Protein AF-A0A2W4XAS3-F1 (afdb_monomer)

Mean predicted aligned error: 21.1 Å

Secondary structure (DSSP, 8-state):
--PPP----------------------------------PPP---------------------------------S-HHHHHHHHHHHHHS---HHHHHHHHHHHHHHHHHHHHHHHHHHHTT---HHHHHHHHHHHHT----S-HHHHHHHHHHHHHHHHHHHHHHHHHT-

Radius of gyration: 37.61 Å; Cα contacts (8 Å, |Δi|>4): 49; chains: 1; bounding box: 50×85×113 Å

Sequence (172 aa):
MQIPSDRHATSSVNDRFNFETLINRKRHQRSFAAMKIESGKSVGASSGVRKGGNGAAAPGFSPSVDAPHRTAAVSQTAPLTALDAIIALQSDEPPARRRARQAKRGGDALDALERLEQGLVSGRAPAALKAELERLSHGAERTGEDGLDDVLREIDTRLAVELAKLERVGRA

Solvent-accessible surface area (backbone atoms only — not comparable to full-atom values): 11819 Å² total; per-residue (Å²): 137,87,83,90,79,82,88,83,93,77,90,83,92,86,82,88,74,89,85,82,87,87,84,86,83,86,89,77,89,77,80,75,72,80,84,76,77,75,78,80,75,80,82,72,83,81,76,80,88,86,79,84,82,89,81,85,80,87,79,81,95,71,92,80,88,81,81,89,71,88,68,73,82,76,74,92,57,69,72,59,61,56,49,54,53,52,52,59,66,70,66,66,78,54,57,68,59,49,35,52,53,49,53,50,50,47,51,56,46,52,54,51,50,52,53,47,51,58,26,50,76,72,74,41,79,56,69,69,56,53,54,49,52,53,57,54,60,73,69,73,72,87,41,88,44,70,72,59,50,49,53,46,49,54,54,45,53,50,51,54,51,53,52,54,50,53,54,52,61,75,73,107

Foldseek 3Di:
DDDDDDDDDDDDDDDDDDDDDDDDDDDDDPDPDPPPPPDPDDPDDPDDDDDDDDDDDDDDDDDDDDDDDPDDPPPPPPVVVVVVVVVVVVVDDPLVVVLVVLVVLLVQLVVLVVVQVVCVVVVHRDPVSLVSLVVSLVPDDDSPDVVSNVSSVVSSVVSVVVNVVVVVVVVD

Structure (mmCIF, N/CA/C/O backbone):
data_AF-A0A2W4XAS3-F1
#
_entry.id   AF-A0A2W4XAS3-F1
#
loop_
_atom_site.group_PDB
_atom_site.id
_atom_site.type_symbol
_atom_site.label_atom_id
_atom_site.label_alt_id
_atom_site.label_comp_id
_atom_site.label_asym_id
_atom_site.label_entity_id
_atom_site.label_seq_id
_atom_site.pdbx_PDB_ins_code
_atom_site.Cartn_x
_atom_site.Cartn_y
_atom_site.Cartn_z
_atom_site.occupancy
_atom_site.B_iso_or_equiv
_atom_site.auth_seq_id
_atom_site.auth_comp_id
_atom_site.auth_asym_id
_atom_site.auth_atom_id
_atom_site.pdbx_PDB_model_num
ATOM 1 N N . MET A 1 1 ? 21.618 -76.969 -45.326 1.00 40.38 1 MET A N 1
ATOM 2 C CA . MET A 1 1 ? 22.685 -76.033 -45.728 1.00 40.38 1 MET A CA 1
ATOM 3 C C . MET A 1 1 ? 22.070 -74.642 -45.770 1.00 40.38 1 MET A C 1
ATOM 5 O O . MET A 1 1 ? 21.014 -74.492 -46.363 1.00 40.38 1 MET A O 1
ATOM 9 N N . GLN A 1 2 ? 22.723 -73.702 -45.090 1.00 49.19 2 GLN A N 1
ATOM 10 C CA . GLN A 1 2 ? 22.528 -72.249 -45.069 1.00 49.19 2 GLN A CA 1
ATOM 11 C C . GLN A 1 2 ? 21.337 -71.605 -44.321 1.00 49.19 2 GLN A C 1
ATOM 13 O O . GLN A 1 2 ? 20.162 -71.810 -44.592 1.00 49.19 2 GLN A O 1
ATOM 18 N N . ILE A 1 3 ? 21.773 -70.780 -43.370 1.00 49.09 3 ILE A N 1
ATOM 19 C CA . ILE A 1 3 ? 21.132 -69.855 -42.435 1.00 49.09 3 ILE A CA 1
ATOM 20 C C . ILE A 1 3 ? 20.642 -68.599 -43.186 1.00 49.09 3 ILE A C 1
ATOM 22 O O . ILE A 1 3 ? 21.376 -68.131 -44.057 1.00 49.09 3 ILE A O 1
ATOM 26 N N . PRO A 1 4 ? 19.505 -67.977 -42.825 1.00 58.62 4 PRO A N 1
ATOM 27 C CA . PRO A 1 4 ? 19.269 -66.569 -43.125 1.00 58.62 4 PRO A CA 1
ATOM 28 C C . PRO A 1 4 ? 19.780 -65.680 -41.979 1.00 58.62 4 PRO A C 1
ATOM 30 O O . PRO A 1 4 ? 19.365 -65.812 -40.827 1.00 58.62 4 PRO A O 1
ATOM 33 N N . SER A 1 5 ? 20.722 -64.802 -42.317 1.00 53.59 5 SER A N 1
ATOM 34 C CA . SER A 1 5 ? 21.384 -63.856 -41.419 1.00 53.59 5 SER A CA 1
ATOM 35 C C . SER A 1 5 ? 20.538 -62.611 -41.133 1.00 53.59 5 SER A C 1
ATOM 37 O O . SER A 1 5 ? 19.964 -62.027 -42.046 1.00 53.59 5 SER A O 1
ATOM 39 N N . ASP A 1 6 ? 20.563 -62.221 -39.855 1.00 42.91 6 ASP A N 1
ATOM 40 C CA . ASP A 1 6 ? 20.717 -60.866 -39.301 1.00 42.91 6 ASP A CA 1
ATOM 41 C C . ASP A 1 6 ? 19.793 -59.736 -39.798 1.00 42.91 6 ASP A C 1
ATOM 43 O O . ASP A 1 6 ? 19.855 -59.273 -40.928 1.00 42.91 6 ASP A O 1
ATOM 47 N N . ARG A 1 7 ? 18.841 -59.325 -38.946 1.00 52.97 7 ARG A N 1
ATOM 48 C CA . ARG A 1 7 ? 18.930 -58.218 -37.957 1.00 52.97 7 ARG A CA 1
ATOM 49 C C . ARG A 1 7 ? 18.675 -56.844 -38.591 1.00 52.97 7 ARG A C 1
ATOM 51 O O . ARG A 1 7 ? 19.470 -56.354 -39.373 1.00 52.97 7 ARG A O 1
ATOM 58 N N . HIS A 1 8 ? 17.601 -56.181 -38.165 1.00 46.62 8 HIS A N 1
ATOM 59 C CA . HIS A 1 8 ? 17.651 -55.092 -37.179 1.00 46.62 8 HIS A CA 1
ATOM 60 C C . HIS A 1 8 ? 16.252 -54.483 -37.016 1.00 46.62 8 HIS A C 1
ATOM 62 O O . HIS A 1 8 ? 15.645 -53.996 -37.963 1.00 46.62 8 HIS A O 1
ATOM 68 N N . ALA A 1 9 ? 15.745 -54.540 -35.785 1.00 51.09 9 ALA A N 1
ATOM 69 C CA . ALA A 1 9 ? 14.544 -53.852 -35.347 1.00 51.09 9 ALA A CA 1
ATOM 70 C C . ALA A 1 9 ? 14.884 -52.402 -34.972 1.00 51.09 9 ALA A C 1
ATOM 72 O O . ALA A 1 9 ? 15.736 -52.175 -34.114 1.00 51.09 9 ALA A O 1
ATOM 73 N N . THR A 1 10 ? 14.177 -51.446 -35.569 1.00 52.56 10 THR A N 1
ATOM 74 C CA . THR A 1 10 ? 14.017 -50.059 -35.106 1.00 52.56 10 THR A CA 1
ATOM 75 C C . THR A 1 10 ? 12.575 -49.656 -35.450 1.00 52.56 10 THR A C 1
ATOM 77 O O . THR A 1 10 ? 12.133 -49.795 -36.581 1.00 52.56 10 THR A O 1
ATOM 80 N N . SER A 1 11 ? 11.718 -49.503 -34.439 1.00 44.16 11 SER A N 1
ATOM 81 C CA . SER A 1 11 ? 11.406 -48.240 -33.752 1.00 44.16 11 SER A CA 1
ATOM 82 C C . SER A 1 11 ? 10.574 -47.279 -34.604 1.00 44.16 11 SER A C 1
ATOM 84 O O . SER A 1 11 ? 11.068 -46.770 -35.603 1.00 44.16 11 SER A O 1
ATOM 86 N N . SER A 1 12 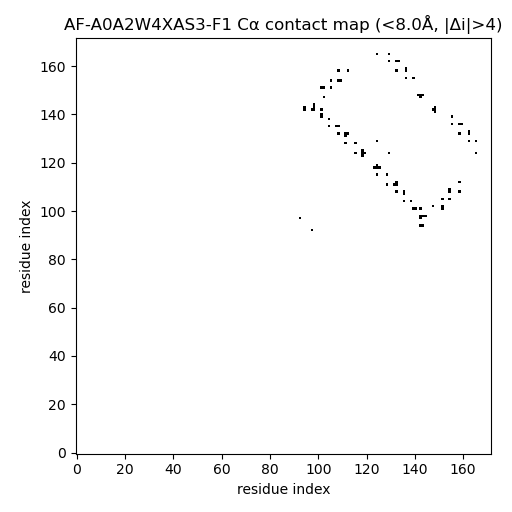? 9.347 -47.008 -34.145 1.00 44.03 12 SER A N 1
ATOM 87 C CA . SER A 1 12 ? 8.678 -45.691 -34.108 1.00 44.03 12 SER A CA 1
ATOM 88 C C . SER A 1 12 ? 7.162 -45.882 -34.271 1.00 44.03 12 SER A C 1
ATOM 90 O O . SER A 1 12 ? 6.666 -46.070 -35.372 1.00 44.03 12 SER A O 1
ATOM 92 N N . VAL A 1 13 ? 6.432 -46.081 -33.168 1.00 56.94 13 VAL A N 1
ATOM 93 C CA . VAL A 1 13 ? 5.640 -45.028 -32.491 1.00 56.94 13 VAL A CA 1
ATOM 94 C C . VAL A 1 13 ? 4.407 -44.635 -33.311 1.00 56.94 13 VAL A C 1
ATOM 96 O O . VAL A 1 13 ? 4.452 -43.666 -34.058 1.00 56.94 13 VAL A O 1
ATOM 99 N N . ASN A 1 14 ? 3.296 -45.356 -33.120 1.00 49.22 14 ASN A N 1
ATOM 100 C CA . ASN A 1 14 ? 1.957 -44.763 -33.088 1.00 49.22 14 ASN A CA 1
ATOM 101 C C . ASN A 1 14 ? 0.940 -45.759 -32.503 1.00 49.22 14 ASN A C 1
ATOM 103 O O . ASN A 1 14 ? 0.853 -46.872 -33.002 1.00 49.22 14 ASN A O 1
ATOM 107 N N . ASP A 1 15 ? 0.258 -45.351 -31.428 1.00 43.72 15 ASP A N 1
ATOM 108 C CA . ASP A 1 15 ? -1.063 -45.805 -30.937 1.00 43.72 15 ASP A CA 1
ATOM 109 C C . ASP A 1 15 ? -1.115 -45.722 -29.408 1.00 43.72 15 ASP A C 1
ATOM 111 O O . ASP A 1 15 ? -0.940 -46.693 -28.669 1.00 43.72 15 ASP A O 1
ATOM 115 N N . ARG A 1 16 ? -1.355 -44.505 -28.905 1.00 46.03 16 ARG A N 1
ATOM 116 C CA . ARG A 1 16 ? -1.809 -44.312 -27.526 1.00 46.03 16 ARG A CA 1
ATOM 117 C C . ARG A 1 16 ? -3.318 -44.509 -27.484 1.00 46.03 16 ARG A C 1
ATOM 119 O O . ARG A 1 16 ? -4.093 -43.623 -27.826 1.00 46.03 16 ARG A O 1
ATOM 126 N N . PHE A 1 17 ? -3.663 -45.718 -27.068 1.00 51.78 17 PHE A N 1
ATOM 127 C CA . PHE A 1 17 ? -4.984 -46.221 -26.743 1.00 51.78 17 PHE A CA 1
ATOM 128 C C . PHE A 1 17 ? -5.727 -45.375 -25.699 1.00 51.78 17 PHE A C 1
ATOM 130 O O . PHE A 1 17 ? -5.170 -44.976 -24.675 1.00 51.78 17 PHE A O 1
ATOM 137 N N . ASN A 1 18 ? -7.023 -45.206 -25.965 1.00 47.09 18 ASN A N 1
ATOM 138 C CA . ASN A 1 18 ? -8.075 -44.799 -25.039 1.00 47.09 18 ASN A CA 1
ATOM 139 C C . ASN A 1 18 ? -8.055 -45.626 -23.741 1.00 47.09 18 ASN A C 1
ATOM 141 O O . ASN A 1 18 ? -8.069 -46.854 -23.798 1.00 47.09 18 ASN A O 1
ATOM 145 N N . PHE A 1 19 ? -8.123 -44.960 -22.585 1.00 43.66 19 PHE A N 1
ATOM 146 C CA . PHE A 1 19 ? -8.398 -45.591 -21.290 1.00 43.66 19 PHE A CA 1
ATOM 147 C C . PHE A 1 19 ? -9.397 -44.747 -20.496 1.00 43.66 19 PHE A C 1
ATOM 149 O O . PHE A 1 19 ? -9.043 -43.997 -19.590 1.00 43.66 19 PHE A O 1
ATOM 156 N N . GLU A 1 20 ? -10.672 -44.903 -20.838 1.00 40.19 20 GLU A N 1
ATOM 157 C CA . GLU A 1 20 ? -11.765 -44.690 -19.900 1.00 40.19 20 GLU A CA 1
ATOM 158 C C . GLU A 1 20 ? -12.320 -46.074 -19.531 1.00 40.19 20 GLU A C 1
ATOM 160 O O . GLU A 1 20 ? -12.426 -46.955 -20.385 1.00 40.19 20 GLU A O 1
ATOM 165 N N . THR A 1 21 ? -12.697 -46.245 -18.264 1.00 47.44 21 THR A N 1
ATOM 166 C CA . THR A 1 21 ? -13.314 -47.432 -17.633 1.00 47.44 21 THR A CA 1
ATOM 167 C C . THR A 1 21 ? -12.373 -48.400 -16.901 1.00 47.44 21 THR A C 1
ATOM 169 O O . THR A 1 21 ? -12.060 -49.492 -17.369 1.00 47.44 21 THR A O 1
ATOM 172 N N . LEU A 1 22 ? -12.065 -48.078 -15.637 1.00 39.66 22 LEU A N 1
ATOM 173 C CA . LEU A 1 22 ? -12.031 -49.109 -14.594 1.00 39.66 22 LEU A CA 1
ATOM 174 C C . LEU A 1 22 ? -12.663 -48.593 -13.294 1.00 39.66 22 LEU A C 1
ATOM 176 O O . LEU A 1 22 ? -12.062 -47.866 -12.508 1.00 39.66 22 LEU A O 1
ATOM 180 N N . ILE A 1 23 ? -13.913 -49.000 -13.095 1.00 49.81 23 ILE A N 1
ATOM 181 C CA . ILE A 1 23 ? -14.711 -48.817 -11.884 1.00 49.81 23 ILE A CA 1
ATOM 182 C C . ILE A 1 23 ? -14.402 -49.961 -10.891 1.00 49.81 23 ILE A C 1
ATOM 184 O O . ILE A 1 23 ? -14.443 -51.132 -11.251 1.00 49.81 23 ILE A O 1
ATOM 188 N N . ASN A 1 24 ? -14.201 -49.593 -9.618 1.00 43.19 24 ASN A N 1
ATOM 189 C CA . ASN A 1 24 ? -14.322 -50.381 -8.373 1.00 43.19 24 ASN A CA 1
ATOM 190 C C . ASN A 1 24 ? -13.309 -51.492 -8.001 1.00 43.19 24 ASN A C 1
ATOM 192 O O . ASN A 1 24 ? -13.447 -52.647 -8.399 1.00 43.19 24 ASN A O 1
ATOM 196 N N . ARG A 1 25 ? -12.510 -51.216 -6.949 1.00 51.09 25 ARG A N 1
ATOM 197 C CA . ARG A 1 25 ? -12.361 -52.132 -5.791 1.00 51.09 25 ARG A CA 1
ATOM 198 C C . ARG A 1 25 ? -11.947 -51.411 -4.489 1.00 51.09 25 ARG A C 1
ATOM 200 O O . ARG A 1 25 ? -10.779 -51.232 -4.193 1.00 51.09 25 ARG A O 1
ATOM 207 N N . LYS A 1 26 ? -12.964 -51.028 -3.713 1.00 47.56 26 LYS A N 1
ATOM 208 C CA . LYS A 1 26 ? -13.161 -51.228 -2.257 1.00 47.56 26 LYS A CA 1
ATOM 209 C C . LYS A 1 26 ? -11.936 -51.340 -1.307 1.00 47.56 26 LYS A C 1
ATOM 211 O O . LYS A 1 26 ? -11.170 -52.292 -1.377 1.00 47.56 26 LYS A O 1
ATOM 216 N N . ARG A 1 27 ? -12.029 -50.524 -0.240 1.00 47.75 27 ARG A N 1
ATOM 217 C CA . ARG A 1 27 ? -11.428 -50.599 1.119 1.00 47.75 27 ARG A CA 1
ATOM 218 C C . ARG A 1 27 ? -9.989 -50.099 1.281 1.00 47.75 27 ARG A C 1
ATOM 220 O O . ARG A 1 27 ? -9.051 -50.790 0.915 1.00 47.75 27 ARG A O 1
ATOM 227 N N . HIS A 1 28 ? -9.856 -48.947 1.943 1.00 45.88 28 HIS A N 1
ATOM 228 C CA . HIS A 1 28 ? -9.344 -48.754 3.319 1.00 45.88 28 HIS A CA 1
ATOM 229 C C . HIS A 1 28 ? -9.435 -47.235 3.596 1.00 45.88 28 HIS A C 1
ATOM 231 O O . HIS A 1 28 ? -8.541 -46.474 3.256 1.00 45.88 28 HIS A O 1
ATOM 237 N N . GLN A 1 29 ? -10.596 -46.695 3.981 1.00 57.03 29 GLN A N 1
ATOM 238 C CA . GLN A 1 29 ? -10.904 -46.366 5.385 1.00 57.03 29 GLN A CA 1
ATOM 239 C C . GLN A 1 29 ? -9.649 -46.203 6.265 1.00 57.03 29 GLN A C 1
ATOM 241 O O . GLN A 1 29 ? -9.369 -47.036 7.121 1.00 57.03 29 GLN A O 1
ATOM 246 N N . ARG A 1 30 ? -8.887 -45.122 6.057 1.00 47.62 30 ARG A N 1
ATOM 247 C CA . ARG A 1 30 ? -8.051 -44.546 7.117 1.00 47.62 30 ARG A CA 1
ATOM 248 C C . ARG A 1 30 ? -8.890 -43.494 7.825 1.00 47.62 30 ARG A C 1
ATOM 250 O O . ARG A 1 30 ? -8.923 -42.331 7.443 1.00 47.62 30 ARG A O 1
ATOM 257 N N . SER A 1 31 ? -9.603 -43.965 8.838 1.00 52.72 31 SER A N 1
ATOM 258 C CA . SER A 1 31 ? -10.169 -43.154 9.902 1.00 52.72 31 SER A CA 1
ATOM 259 C C . SER A 1 31 ? -9.041 -42.385 10.593 1.00 52.72 31 SER A C 1
ATOM 261 O O . SER A 1 31 ? -8.375 -42.920 11.479 1.00 52.72 31 SER A O 1
ATOM 263 N N . PHE A 1 32 ? -8.813 -41.135 10.203 1.00 53.56 32 PHE A N 1
ATOM 264 C CA . PHE A 1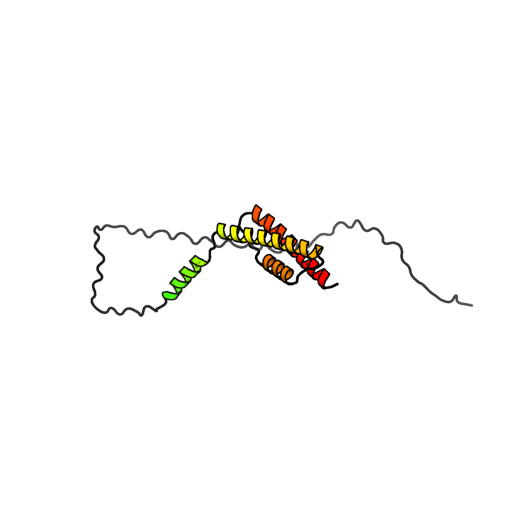 32 ? -8.251 -40.179 11.145 1.00 53.56 32 PHE A CA 1
ATOM 265 C C . PHE A 1 32 ? -9.407 -39.746 12.031 1.00 53.56 32 PHE A C 1
ATOM 267 O O . PHE A 1 32 ? -10.340 -39.076 11.592 1.00 53.56 32 PHE A O 1
ATOM 274 N N . ALA A 1 33 ? -9.391 -40.285 13.247 1.00 52.66 33 ALA A N 1
ATOM 275 C CA . ALA A 1 33 ? -10.329 -39.962 14.296 1.00 52.66 33 ALA A CA 1
ATOM 276 C C . ALA A 1 33 ? -10.496 -38.443 14.395 1.00 52.66 33 ALA A C 1
ATOM 278 O O . ALA A 1 33 ? -9.518 -37.695 14.377 1.00 52.66 33 ALA A O 1
ATOM 279 N N . ALA A 1 34 ? -11.755 -38.022 14.494 1.00 55.81 34 ALA A N 1
ATOM 280 C CA . ALA A 1 34 ? -12.145 -36.674 14.846 1.00 55.81 34 ALA A CA 1
ATOM 281 C C . ALA A 1 34 ? -11.277 -36.172 16.008 1.00 55.81 34 ALA A C 1
ATOM 283 O O . ALA A 1 34 ? -11.317 -36.726 17.109 1.00 55.81 34 ALA A O 1
ATOM 284 N N . MET A 1 35 ? -10.493 -35.124 15.762 1.00 62.47 35 MET A N 1
ATOM 285 C CA . MET A 1 35 ? -9.871 -34.354 16.829 1.00 62.47 35 MET A CA 1
ATOM 286 C C . MET A 1 35 ? -11.008 -33.633 17.561 1.00 62.47 35 MET A C 1
ATOM 288 O O . MET A 1 35 ? -11.435 -32.548 17.176 1.00 62.47 35 MET A O 1
ATOM 292 N N . LYS A 1 36 ? -11.575 -34.303 18.568 1.00 66.81 36 LYS A N 1
ATOM 293 C CA . LYS A 1 36 ? -12.610 -33.746 19.435 1.00 66.81 36 LYS A CA 1
ATOM 294 C C . LYS A 1 36 ? -11.922 -32.770 20.384 1.00 66.81 36 LYS A C 1
ATOM 296 O O . LYS A 1 36 ? -11.370 -33.177 21.402 1.00 66.81 36 LYS A O 1
ATOM 301 N N . ILE A 1 37 ? -11.892 -31.496 20.007 1.00 65.00 37 ILE A N 1
ATOM 302 C CA . ILE A 1 37 ? -11.462 -30.426 20.904 1.00 65.00 37 ILE A CA 1
ATOM 303 C C . ILE A 1 37 ? -12.603 -30.242 21.901 1.00 65.00 37 ILE A C 1
ATOM 305 O O . ILE A 1 37 ? -13.659 -29.709 21.570 1.00 65.00 37 ILE A O 1
ATOM 309 N N . GLU A 1 38 ? -12.413 -30.781 23.101 1.00 65.94 38 GLU A N 1
ATOM 310 C CA . GLU A 1 38 ? -13.294 -30.534 24.232 1.00 65.94 38 GLU A CA 1
ATOM 311 C C . GLU A 1 38 ? -13.276 -29.028 24.514 1.00 65.94 38 GLU A C 1
ATOM 313 O O . GLU A 1 38 ? -12.236 -28.455 24.846 1.00 65.94 38 GLU A O 1
ATOM 318 N N . SER A 1 39 ? -14.423 -28.375 24.345 1.00 64.12 39 SER A N 1
ATOM 319 C CA . SER A 1 39 ? -14.620 -26.997 24.775 1.00 64.12 39 SER A CA 1
ATOM 320 C C . SER A 1 39 ? -14.377 -26.927 26.281 1.00 64.12 39 SER A C 1
ATOM 322 O O . SER A 1 39 ? -15.121 -27.517 27.067 1.00 64.12 39 SER A O 1
ATOM 324 N N . GLY A 1 40 ? -13.308 -26.230 26.669 1.00 64.19 40 GLY A N 1
ATOM 325 C CA . GLY A 1 40 ? -12.972 -25.957 28.058 1.00 64.19 40 GLY A CA 1
ATOM 326 C C . GLY A 1 40 ? -14.182 -25.399 28.799 1.00 64.19 40 GLY A C 1
ATOM 327 O O . GLY A 1 40 ? -14.785 -24.406 28.400 1.00 64.19 40 GLY A O 1
ATOM 328 N N . LYS A 1 41 ? -14.546 -26.110 29.861 1.00 61.59 41 LYS A N 1
ATOM 329 C CA . LYS A 1 41 ? -15.678 -25.870 30.749 1.00 61.59 41 LYS A CA 1
ATOM 330 C C . LYS A 1 41 ? -15.645 -24.433 31.271 1.00 61.59 41 LYS A C 1
ATOM 332 O O . LYS A 1 41 ? -14.612 -23.972 31.751 1.00 61.59 41 LYS A O 1
ATOM 337 N N . SER A 1 42 ? -16.791 -23.758 31.212 1.00 61.88 42 SER A N 1
ATOM 338 C CA . SER A 1 42 ? -17.029 -22.472 31.865 1.00 61.88 42 SER A CA 1
ATOM 339 C C . SER A 1 42 ? -16.617 -22.556 33.334 1.00 61.88 42 SER A C 1
ATOM 341 O O . SER A 1 42 ? -17.145 -23.393 34.075 1.00 61.88 42 SER A O 1
ATOM 343 N N . VAL A 1 43 ? -15.692 -21.702 33.767 1.00 52.44 43 VAL A N 1
ATOM 344 C CA . VAL A 1 43 ? -15.395 -21.552 35.192 1.00 52.44 43 VAL A CA 1
ATOM 345 C C . VAL A 1 43 ? -16.654 -20.988 35.842 1.00 52.44 43 VAL A C 1
ATOM 347 O O . VAL A 1 43 ? -17.140 -19.921 35.471 1.00 52.44 43 VAL A O 1
ATOM 350 N N . GLY A 1 44 ? -17.240 -21.792 36.726 1.00 48.78 44 GLY A N 1
ATOM 351 C CA . GLY A 1 44 ? -18.519 -21.521 37.356 1.00 48.78 44 GLY A CA 1
ATOM 352 C C . GLY A 1 44 ? -18.509 -20.221 38.151 1.00 48.78 44 GLY A C 1
ATOM 353 O O . GLY A 1 44 ? -17.526 -19.872 38.805 1.00 48.78 44 GLY A O 1
ATOM 354 N N . ALA A 1 45 ? -19.650 -19.539 38.114 1.00 56.69 45 ALA A N 1
ATOM 355 C CA . ALA A 1 45 ? -19.980 -18.466 39.030 1.00 56.69 45 ALA A CA 1
ATOM 356 C C . ALA A 1 45 ? -19.773 -18.943 40.475 1.00 56.69 45 ALA A C 1
ATOM 358 O O . ALA A 1 45 ? -20.395 -19.914 40.918 1.00 56.69 45 ALA A O 1
ATOM 359 N N . SER A 1 46 ? -18.911 -18.260 41.226 1.00 50.47 46 SER A N 1
ATOM 360 C CA . SER A 1 46 ? -18.817 -18.467 42.665 1.00 50.47 46 SER A CA 1
ATOM 361 C C . SER A 1 46 ? -20.104 -17.962 43.315 1.00 50.47 46 SER A C 1
ATOM 363 O O . SER A 1 46 ? -20.323 -16.759 43.466 1.00 50.47 46 SER A O 1
ATOM 365 N N . SER A 1 47 ? -20.957 -18.924 43.665 1.00 49.97 47 SER A N 1
ATOM 366 C CA . SER A 1 47 ? -22.094 -18.795 44.571 1.00 49.97 47 SER A CA 1
ATOM 367 C C . SER A 1 47 ? -21.724 -17.979 45.812 1.00 49.97 47 SER A C 1
ATOM 369 O O . SER A 1 47 ? -20.676 -18.183 46.422 1.00 49.97 47 SER A O 1
ATOM 371 N N . GLY A 1 48 ? -22.629 -17.078 46.186 1.00 46.03 48 GLY A N 1
ATOM 372 C CA . GLY A 1 48 ? -22.435 -16.078 47.222 1.00 46.03 48 GLY A CA 1
ATOM 373 C C . GLY A 1 48 ? -22.104 -16.603 48.618 1.00 46.03 48 GLY A C 1
ATOM 374 O O . GLY A 1 48 ? -22.606 -17.630 49.078 1.00 46.03 48 GLY A O 1
ATOM 375 N N . VAL A 1 49 ? -21.338 -15.780 49.334 1.00 45.66 49 VAL A N 1
ATOM 376 C CA . VAL A 1 49 ? -21.341 -15.731 50.795 1.00 45.66 49 VAL A CA 1
ATOM 377 C C . VAL A 1 49 ? -22.423 -14.744 51.212 1.00 45.66 49 VAL A C 1
ATOM 379 O O . VAL A 1 49 ? -22.311 -13.533 51.055 1.00 45.66 49 VAL A O 1
ATOM 382 N N . ARG A 1 50 ? -23.503 -15.304 51.744 1.00 52.94 50 ARG A N 1
ATOM 383 C CA . ARG A 1 50 ? -24.543 -14.599 52.490 1.00 52.94 50 ARG A CA 1
ATOM 384 C C . ARG A 1 50 ? -24.157 -14.685 53.962 1.00 52.94 50 ARG A C 1
ATOM 386 O O . ARG A 1 50 ? -24.235 -15.757 54.554 1.00 52.94 50 ARG A O 1
ATOM 393 N N . LYS A 1 51 ? -23.742 -13.561 54.544 1.00 46.81 51 LYS A N 1
ATOM 394 C CA . LYS A 1 51 ? -23.668 -13.365 55.996 1.00 46.81 51 LYS A CA 1
ATOM 395 C C . LYS A 1 51 ? -24.538 -12.156 56.316 1.00 46.81 51 LYS A C 1
ATOM 397 O O . LYS A 1 51 ? -24.199 -11.032 55.964 1.00 46.81 51 LYS A O 1
ATOM 402 N N . GLY A 1 52 ? -25.698 -12.428 56.901 1.00 38.06 52 GLY A N 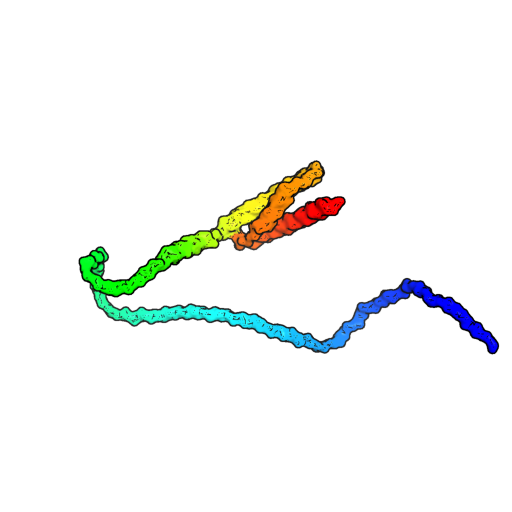1
ATOM 403 C C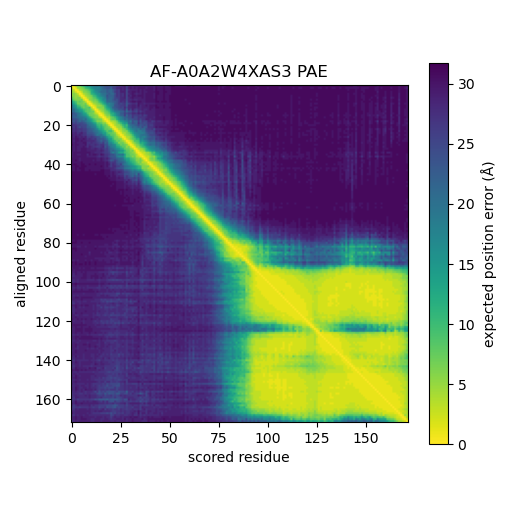A . GLY A 1 52 ? -26.593 -11.402 57.413 1.00 38.06 52 GLY A CA 1
ATOM 404 C C . GLY A 1 52 ? -26.103 -10.807 58.731 1.00 38.06 52 GLY A C 1
ATOM 405 O O . GLY A 1 52 ? -25.261 -11.392 59.413 1.00 38.06 52 GLY A O 1
ATOM 406 N N . GLY A 1 53 ? -26.726 -9.685 59.091 1.00 38.28 53 GLY A N 1
ATOM 407 C CA . GLY A 1 53 ? -26.856 -9.242 60.476 1.00 38.28 53 GLY A CA 1
ATOM 408 C C . GLY A 1 53 ? -26.232 -7.887 60.792 1.00 38.28 53 GLY A C 1
ATOM 409 O O . GLY A 1 53 ? -25.082 -7.835 61.197 1.00 38.28 53 GLY A O 1
ATOM 410 N N . ASN A 1 54 ? -27.066 -6.849 60.665 1.00 41.88 54 ASN A N 1
ATOM 411 C CA . ASN A 1 54 ? -27.186 -5.640 61.491 1.00 41.88 54 ASN A CA 1
ATOM 412 C C . ASN A 1 54 ? -25.942 -4.841 61.913 1.00 41.88 54 ASN A C 1
ATOM 414 O O . ASN A 1 54 ? -25.121 -5.299 62.698 1.00 41.88 54 ASN A O 1
ATOM 418 N N . GLY A 1 55 ? -25.970 -3.541 61.608 1.00 39.53 55 GLY A N 1
ATOM 419 C CA . GLY A 1 55 ? -25.260 -2.543 62.407 1.00 39.53 55 GLY A CA 1
ATOM 420 C C . GLY A 1 55 ? -25.090 -1.223 61.678 1.00 39.53 55 GLY A C 1
ATOM 421 O O . GLY A 1 55 ? -24.362 -1.146 60.701 1.00 39.53 55 GLY A O 1
ATOM 422 N N . ALA A 1 56 ? -25.801 -0.203 62.141 1.00 47.09 56 ALA A N 1
ATOM 423 C CA . ALA A 1 56 ? -25.754 1.158 61.641 1.00 47.09 56 ALA A CA 1
ATOM 424 C C . ALA A 1 56 ? -24.387 1.846 61.838 1.00 47.09 56 ALA A C 1
ATOM 426 O O . ALA A 1 56 ? -23.585 1.437 62.672 1.00 47.09 56 ALA A O 1
ATOM 427 N N . ALA A 1 57 ? -24.262 2.981 61.142 1.00 43.81 57 ALA A N 1
ATOM 428 C CA . ALA A 1 57 ? -23.335 4.094 61.351 1.00 43.81 57 ALA A CA 1
ATOM 429 C C . ALA A 1 57 ? -21.935 3.990 60.715 1.00 43.81 57 ALA A C 1
ATOM 431 O O . ALA A 1 57 ? -21.067 3.225 61.123 1.00 43.81 57 ALA A O 1
ATOM 432 N N . ALA A 1 58 ? -21.716 4.880 59.741 1.00 54.88 58 ALA A N 1
ATOM 433 C CA . ALA A 1 58 ? -20.400 5.399 59.387 1.00 54.88 58 ALA A CA 1
ATOM 434 C C . ALA A 1 58 ? -19.709 6.004 60.625 1.00 54.88 58 ALA A C 1
ATOM 436 O O . ALA A 1 58 ? -20.376 6.576 61.491 1.00 54.88 58 ALA A O 1
ATOM 437 N N . PRO A 1 59 ? -18.375 5.914 60.693 1.00 51.84 59 PRO A N 1
ATOM 438 C CA . PRO A 1 59 ? -17.557 7.112 60.473 1.00 51.84 59 PRO A CA 1
ATOM 439 C C . PRO A 1 59 ? -16.382 6.801 59.524 1.00 51.84 59 PRO A C 1
ATOM 441 O O . PRO A 1 59 ? -15.884 5.686 59.460 1.00 51.84 59 PRO A O 1
ATOM 444 N N . GLY A 1 60 ? -15.997 7.716 58.637 1.00 44.59 60 GLY A N 1
ATOM 445 C CA . GLY A 1 60 ? -14.966 8.696 58.979 1.00 44.59 60 GLY A CA 1
ATOM 446 C C . GLY A 1 60 ? -13.575 8.063 58.866 1.00 44.59 60 GLY A C 1
ATOM 447 O O . GLY A 1 60 ? -13.108 7.422 59.799 1.00 44.59 60 GLY A O 1
ATOM 448 N N . PHE A 1 61 ? -12.917 8.218 57.714 1.00 43.28 61 PHE A N 1
ATOM 449 C CA . PHE A 1 61 ? -11.534 7.777 57.531 1.00 43.28 61 PHE A CA 1
ATOM 450 C C . PHE A 1 61 ? -10.591 8.684 58.335 1.00 43.28 61 PHE A C 1
ATOM 452 O O . PHE A 1 61 ? -10.408 9.850 57.991 1.00 43.28 61 PHE A O 1
ATOM 459 N N . SER A 1 62 ? -9.982 8.140 59.389 1.00 54.81 62 SER A N 1
ATOM 460 C CA . SER A 1 62 ? -8.841 8.734 60.092 1.00 54.81 62 SER A CA 1
ATOM 461 C C . SER A 1 62 ? -7.769 7.658 60.300 1.00 54.81 62 SER A C 1
ATOM 463 O O . SER A 1 62 ? -8.031 6.701 61.035 1.00 54.81 62 SER A O 1
ATOM 465 N N . PRO A 1 63 ? -6.570 7.754 59.701 1.00 49.59 63 PRO A N 1
ATOM 466 C CA . PRO A 1 63 ? -5.496 6.841 60.055 1.00 49.59 63 PRO A CA 1
ATOM 467 C C . PRO A 1 63 ? -4.837 7.327 61.355 1.00 49.59 63 PRO A C 1
ATOM 469 O O . PRO A 1 63 ? -4.072 8.290 61.351 1.00 49.59 63 PRO A O 1
ATOM 472 N N . SER A 1 64 ? -5.151 6.668 62.474 1.00 42.56 64 SER A N 1
ATOM 473 C CA . SER A 1 64 ? -4.368 6.785 63.710 1.00 42.56 64 SER A CA 1
ATOM 474 C C . SER A 1 64 ? -3.014 6.105 63.530 1.00 42.56 64 SER A C 1
ATOM 476 O O . SER A 1 64 ? -2.933 4.950 63.112 1.00 42.56 64 SER A O 1
ATOM 478 N N . VAL A 1 65 ? -1.959 6.832 63.882 1.00 58.81 65 VAL A N 1
ATOM 479 C CA . VAL A 1 65 ? -0.596 6.327 64.041 1.00 58.81 65 VAL A CA 1
ATOM 480 C C . VAL A 1 65 ? -0.417 5.951 65.510 1.00 58.81 65 VAL A C 1
ATOM 482 O O . VAL A 1 65 ? -0.352 6.858 66.333 1.00 58.81 65 VAL A O 1
ATOM 485 N N . ASP A 1 66 ? -0.335 4.652 65.832 1.00 43.06 66 ASP A N 1
ATOM 486 C CA . ASP A 1 66 ? 0.530 4.170 66.922 1.00 43.06 66 ASP A CA 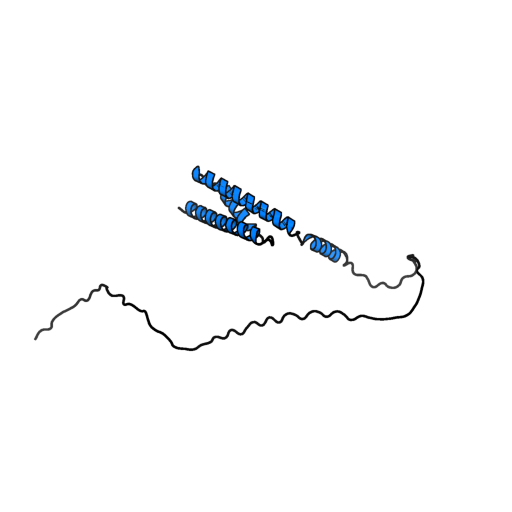1
ATOM 487 C C . ASP A 1 66 ? 0.836 2.649 66.869 1.00 43.06 66 ASP A C 1
ATOM 489 O O . ASP A 1 66 ? -0.023 1.834 66.535 1.00 43.06 66 ASP A O 1
ATOM 493 N N . ALA A 1 67 ? 2.071 2.326 67.278 1.00 42.84 67 ALA A N 1
ATOM 494 C CA . ALA A 1 67 ? 2.713 1.044 67.625 1.00 42.84 67 ALA A CA 1
ATOM 495 C C . ALA A 1 67 ? 3.062 -0.028 66.543 1.00 42.84 67 ALA A C 1
ATOM 497 O O . ALA A 1 67 ? 2.270 -0.349 65.655 1.00 42.84 67 ALA A O 1
ATOM 498 N N . PRO A 1 68 ? 4.265 -0.660 66.628 1.00 49.91 68 PRO A N 1
ATOM 499 C CA . PRO A 1 68 ? 4.842 -1.469 65.559 1.00 49.91 68 PRO A CA 1
ATOM 500 C C . PRO A 1 68 ? 4.350 -2.919 65.626 1.00 49.91 68 PRO A C 1
ATOM 502 O O . PRO A 1 68 ? 4.946 -3.783 66.270 1.00 49.91 68 PRO A O 1
ATOM 505 N N . HIS A 1 69 ? 3.287 -3.227 64.893 1.00 43.34 69 HIS A N 1
ATOM 506 C CA . HIS A 1 69 ? 3.055 -4.605 64.478 1.00 43.3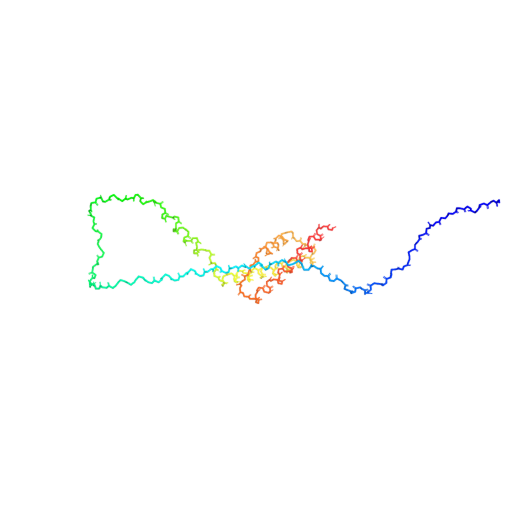4 69 HIS A CA 1
ATOM 507 C C . HIS A 1 69 ? 4.115 -4.977 63.434 1.00 43.34 69 HIS A C 1
ATOM 509 O O . HIS A 1 69 ? 4.274 -4.265 62.441 1.00 43.34 69 HIS A O 1
ATOM 515 N N . ARG A 1 70 ? 4.841 -6.088 63.651 1.00 54.34 70 ARG A N 1
ATOM 516 C CA . ARG A 1 70 ? 5.706 -6.728 62.642 1.00 54.34 70 ARG A CA 1
ATOM 517 C C . ARG A 1 70 ? 4.899 -6.911 61.358 1.00 54.34 70 ARG A C 1
ATOM 519 O O . ARG A 1 70 ? 4.150 -7.873 61.209 1.00 54.34 70 ARG A O 1
ATOM 526 N N . THR A 1 71 ? 5.052 -5.972 60.442 1.00 45.66 71 THR A N 1
ATOM 527 C CA . THR A 1 71 ? 4.579 -6.086 59.077 1.00 45.66 71 THR A CA 1
ATOM 528 C C . THR A 1 71 ? 5.588 -6.976 58.380 1.00 45.66 71 THR A C 1
ATOM 530 O O . THR A 1 71 ? 6.768 -6.644 58.270 1.00 45.66 71 THR A O 1
ATOM 533 N N . ALA A 1 72 ? 5.140 -8.169 57.986 1.00 56.19 72 ALA A N 1
ATOM 534 C CA . ALA A 1 72 ? 5.864 -8.967 57.013 1.00 56.19 72 ALA A CA 1
ATOM 535 C C . ALA A 1 72 ? 6.244 -8.035 55.860 1.00 56.19 72 ALA A C 1
ATOM 537 O O . ALA A 1 72 ? 5.395 -7.276 55.389 1.00 56.19 72 ALA A O 1
ATOM 538 N N . ALA A 1 73 ? 7.523 -8.040 55.485 1.00 53.53 73 ALA A N 1
ATOM 539 C CA . ALA A 1 73 ? 8.037 -7.224 54.402 1.00 53.53 73 ALA A CA 1
ATOM 540 C C . ALA A 1 73 ? 7.121 -7.398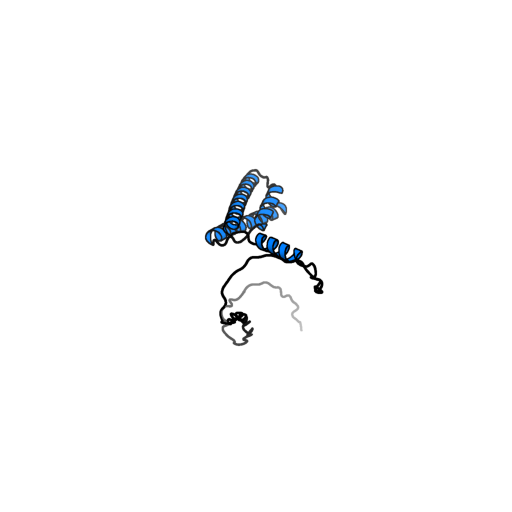 53.186 1.00 53.53 73 ALA A C 1
ATOM 542 O O . ALA A 1 73 ? 7.081 -8.465 52.575 1.00 53.53 73 ALA A O 1
ATOM 543 N N . VAL A 1 74 ? 6.340 -6.363 52.878 1.00 55.34 74 VAL A N 1
ATOM 544 C CA . VAL A 1 74 ? 5.575 -6.303 51.640 1.00 55.34 74 VAL A CA 1
ATOM 545 C C . VAL A 1 74 ? 6.624 -6.174 50.552 1.00 55.34 74 VAL A C 1
ATOM 547 O O . VAL A 1 74 ? 7.228 -5.116 50.374 1.00 55.34 74 VAL A O 1
ATOM 550 N N . SER A 1 75 ? 6.907 -7.292 49.887 1.00 57.00 75 SER A N 1
ATOM 551 C CA . SER A 1 75 ? 7.764 -7.325 48.714 1.00 57.00 75 SER A CA 1
ATOM 552 C C . SER A 1 75 ? 7.267 -6.275 47.728 1.00 57.00 75 SER A C 1
ATOM 554 O O . SER A 1 75 ? 6.143 -6.347 47.230 1.00 57.00 75 SER A O 1
ATOM 556 N N . GLN A 1 76 ? 8.123 -5.291 47.473 1.00 58.81 76 GLN A N 1
ATOM 557 C CA . GLN A 1 76 ? 7.963 -4.245 46.475 1.00 58.81 76 GLN A CA 1
ATOM 558 C C . GLN A 1 76 ? 7.826 -4.889 45.084 1.00 58.81 76 GLN A C 1
ATOM 560 O O . GLN A 1 76 ? 8.800 -5.068 44.367 1.00 58.81 76 GLN A O 1
ATOM 565 N N . THR A 1 77 ? 6.612 -5.304 44.726 1.00 59.03 77 THR A N 1
ATOM 566 C CA . THR A 1 77 ? 6.266 -5.902 43.419 1.00 59.03 77 THR A CA 1
ATOM 567 C C . THR A 1 77 ? 5.132 -5.149 42.715 1.00 59.03 77 THR A C 1
ATOM 569 O O . THR A 1 77 ? 4.812 -5.437 41.568 1.00 59.03 77 THR A O 1
ATOM 572 N N . ALA A 1 78 ? 4.602 -4.095 43.344 1.00 60.31 78 ALA A N 1
ATOM 573 C CA . ALA A 1 78 ? 3.530 -3.258 42.810 1.00 60.31 78 ALA A CA 1
ATOM 574 C C . ALA A 1 78 ? 3.829 -2.458 41.512 1.00 60.31 78 ALA A C 1
ATOM 576 O O . ALA A 1 78 ? 2.861 -2.166 40.808 1.00 60.31 78 ALA A O 1
ATOM 577 N N . PRO A 1 79 ? 5.075 -2.087 41.126 1.00 62.53 79 PRO A N 1
ATOM 578 C CA . PRO A 1 79 ? 5.256 -1.269 39.921 1.00 62.53 79 PRO A CA 1
ATOM 579 C C . PRO A 1 79 ? 5.102 -2.053 38.607 1.00 62.53 79 PRO A C 1
ATOM 581 O O . PRO A 1 79 ? 4.773 -1.450 37.589 1.00 62.53 79 PRO A O 1
ATOM 584 N N . LEU A 1 80 ? 5.290 -3.380 38.610 1.00 62.88 80 LEU A N 1
ATOM 585 C CA . LEU A 1 80 ? 5.166 -4.191 37.390 1.00 62.88 80 LEU A CA 1
ATOM 586 C C . LEU A 1 80 ? 3.697 -4.381 36.981 1.00 62.88 80 LEU A C 1
ATOM 588 O O . LEU A 1 80 ? 3.363 -4.216 35.815 1.00 62.88 80 LEU A O 1
ATOM 592 N N . THR A 1 81 ? 2.793 -4.580 37.945 1.00 72.25 81 THR A N 1
ATOM 593 C CA . THR A 1 81 ? 1.352 -4.741 37.677 1.00 72.25 81 THR A CA 1
ATOM 594 C C . THR A 1 81 ? 0.702 -3.466 37.124 1.00 72.25 81 THR A C 1
ATOM 596 O O . THR A 1 81 ? -0.220 -3.539 36.316 1.00 72.25 81 THR A O 1
ATOM 599 N N . ALA A 1 82 ? 1.181 -2.286 37.536 1.00 76.50 82 ALA A N 1
ATOM 600 C CA . ALA A 1 82 ? 0.703 -1.005 37.014 1.00 76.50 82 ALA A CA 1
ATOM 601 C C . ALA A 1 82 ? 1.187 -0.743 35.577 1.00 76.50 82 ALA A C 1
ATOM 603 O O . ALA A 1 82 ? 0.439 -0.199 34.767 1.00 76.50 82 ALA A O 1
ATOM 604 N N . LEU A 1 83 ? 2.414 -1.158 35.245 1.00 79.94 83 LEU A N 1
ATOM 605 C CA . LEU A 1 83 ? 2.937 -1.082 33.882 1.00 79.94 83 LEU A CA 1
ATOM 606 C C . LEU A 1 83 ? 2.209 -2.062 32.954 1.00 79.94 83 LEU A C 1
ATOM 608 O O . LEU A 1 83 ? 1.785 -1.659 31.874 1.00 79.94 83 LEU A O 1
ATOM 612 N N . ASP A 1 84 ? 1.978 -3.298 33.401 1.00 76.50 84 ASP A N 1
ATOM 613 C CA . ASP A 1 84 ? 1.199 -4.293 32.656 1.00 76.50 84 ASP A CA 1
ATOM 614 C C . ASP A 1 84 ? -0.237 -3.809 32.393 1.00 76.50 84 ASP A C 1
ATOM 616 O O . ASP A 1 84 ? -0.779 -4.038 31.314 1.00 76.50 84 ASP A O 1
ATOM 620 N N . ALA A 1 85 ? -0.839 -3.063 33.327 1.00 76.06 85 ALA A N 1
ATOM 621 C CA . ALA A 1 85 ? -2.151 -2.442 33.135 1.00 76.06 85 ALA A CA 1
ATOM 622 C C . ALA A 1 85 ? -2.143 -1.312 32.081 1.00 76.06 85 ALA A C 1
ATOM 624 O O . ALA A 1 85 ? -3.109 -1.166 31.332 1.00 76.06 85 ALA A O 1
ATOM 625 N N . ILE A 1 86 ? -1.060 -0.531 31.981 1.00 76.81 86 ILE A N 1
ATOM 626 C CA . ILE A 1 86 ? -0.903 0.510 30.947 1.00 76.81 86 ILE A CA 1
ATOM 627 C C . ILE A 1 86 ? -0.619 -0.123 29.579 1.00 76.81 86 ILE A C 1
ATOM 629 O O . ILE A 1 86 ? -1.198 0.303 28.580 1.00 76.81 86 ILE A O 1
ATOM 633 N N . ILE A 1 87 ? 0.211 -1.168 29.531 1.00 74.06 87 ILE A N 1
ATOM 634 C CA . ILE A 1 87 ? 0.489 -1.930 28.307 1.00 74.06 87 ILE A CA 1
ATOM 635 C C . ILE A 1 87 ? -0.798 -2.601 27.806 1.00 74.06 87 ILE A C 1
ATOM 637 O O . ILE A 1 87 ? -1.122 -2.490 26.624 1.00 74.06 87 ILE A O 1
ATOM 641 N N . ALA A 1 88 ? -1.589 -3.208 28.699 1.00 72.94 88 ALA A N 1
ATOM 642 C CA . ALA A 1 88 ? -2.879 -3.806 28.356 1.00 72.94 88 ALA A CA 1
ATOM 643 C C . ALA A 1 88 ? -3.869 -2.783 27.769 1.00 72.94 88 ALA A C 1
ATOM 645 O O . ALA A 1 88 ? -4.566 -3.091 26.805 1.00 72.94 88 ALA A O 1
ATOM 646 N N . LEU A 1 89 ? -3.900 -1.549 28.285 1.00 68.75 89 LEU A N 1
ATOM 647 C CA . LEU A 1 89 ? -4.761 -0.484 27.755 1.00 68.75 89 LEU A CA 1
ATOM 648 C C . LEU A 1 89 ? -4.296 0.050 26.386 1.00 68.75 89 LEU A C 1
ATOM 650 O O . LEU A 1 89 ? -5.116 0.519 25.602 1.00 68.75 89 LEU A O 1
ATOM 654 N N . GLN A 1 90 ? -2.999 -0.032 26.076 1.00 70.06 90 GLN A N 1
ATOM 655 C CA . GLN A 1 90 ? -2.439 0.363 24.773 1.00 70.06 90 GLN A CA 1
ATOM 656 C C . GLN A 1 90 ? -2.547 -0.732 23.703 1.00 70.06 90 GLN A C 1
ATOM 658 O O . GLN A 1 90 ? -2.221 -0.491 22.542 1.00 70.06 90 GLN A O 1
ATOM 663 N N . SER A 1 91 ? -2.983 -1.932 24.089 1.00 65.00 91 SER A N 1
ATOM 664 C CA . SER A 1 91 ? -2.963 -3.112 23.225 1.00 65.00 91 SER A CA 1
ATOM 665 C C . SER A 1 91 ? -4.114 -3.165 22.219 1.00 65.00 91 SER A C 1
ATOM 667 O O . SER A 1 91 ? -3.994 -3.869 21.219 1.00 65.00 91 SER A O 1
ATOM 669 N N . ASP A 1 92 ? -5.223 -2.456 22.463 1.00 68.00 92 ASP A N 1
ATOM 670 C CA . ASP A 1 92 ? -6.435 -2.596 21.651 1.00 68.00 92 ASP A CA 1
ATOM 671 C C . ASP A 1 92 ? -6.728 -1.319 20.851 1.00 68.00 92 ASP A C 1
ATOM 673 O O . ASP A 1 92 ? -7.319 -0.349 21.330 1.00 68.00 92 ASP A O 1
ATOM 677 N N . GLU A 1 93 ? -6.266 -1.304 19.598 1.00 75.38 93 GLU A N 1
ATOM 678 C CA . GLU A 1 93 ? -6.642 -0.271 18.634 1.00 75.38 93 GLU A CA 1
ATOM 679 C C . GLU A 1 93 ? -8.137 -0.423 18.297 1.00 75.38 93 GLU A C 1
ATOM 681 O O . GLU A 1 93 ? -8.543 -1.475 17.784 1.00 75.38 93 GLU A O 1
ATOM 686 N N . PRO A 1 94 ? -8.972 0.616 18.498 1.00 85.06 94 PRO A N 1
ATOM 687 C CA . PRO A 1 94 ? -10.389 0.524 18.193 1.00 85.06 94 PRO A CA 1
ATOM 688 C C . PRO A 1 94 ? -10.618 0.199 16.707 1.00 85.06 94 PRO A C 1
ATOM 690 O O . PRO A 1 94 ? -9.917 0.720 15.828 1.00 85.06 94 PRO A O 1
ATOM 693 N N . PRO A 1 95 ? -11.654 -0.597 16.382 1.00 87.31 95 PRO A N 1
ATOM 694 C CA . PRO A 1 95 ? -11.893 -1.092 15.025 1.00 87.31 95 PRO A CA 1
ATOM 695 C C . PRO A 1 95 ? -12.028 0.036 13.993 1.00 87.31 95 PRO A C 1
ATOM 697 O O . PRO A 1 95 ? -11.585 -0.115 12.859 1.00 87.31 95 PRO A O 1
ATOM 700 N N . ALA A 1 96 ? -12.564 1.195 14.391 1.00 89.75 96 ALA A N 1
ATOM 701 C CA . ALA A 1 96 ? -12.683 2.371 13.530 1.00 89.75 96 ALA A CA 1
ATOM 702 C C . ALA A 1 96 ? -11.322 2.932 13.078 1.00 89.75 96 ALA A C 1
ATOM 704 O O . ALA A 1 96 ? -11.160 3.308 11.918 1.00 89.75 96 ALA A O 1
ATOM 705 N N . ARG A 1 97 ? -10.320 2.955 13.965 1.00 90.81 97 ARG A N 1
ATOM 706 C CA . ARG A 1 97 ? -8.973 3.429 13.621 1.00 90.81 97 ARG A CA 1
ATOM 707 C C . ARG A 1 97 ? -8.239 2.427 12.736 1.00 90.81 97 ARG A C 1
ATOM 709 O O . ARG A 1 97 ? -7.595 2.836 11.772 1.00 90.81 97 ARG A O 1
ATOM 716 N N . ARG A 1 98 ? -8.409 1.122 12.989 1.00 92.44 98 ARG A N 1
ATOM 717 C CA . ARG A 1 98 ? -7.898 0.061 12.104 1.00 92.44 98 ARG A CA 1
ATOM 718 C C . ARG A 1 98 ? -8.504 0.154 10.701 1.00 92.44 98 ARG A C 1
ATOM 720 O O . ARG A 1 98 ? -7.755 0.147 9.730 1.00 92.44 98 ARG A O 1
ATOM 727 N N . ARG A 1 99 ? -9.828 0.330 10.589 1.00 94.44 99 ARG A N 1
ATOM 728 C CA . ARG A 1 99 ? -10.523 0.581 9.309 1.00 94.44 99 ARG A CA 1
ATOM 729 C C . ARG A 1 99 ? -9.938 1.780 8.571 1.00 94.44 99 ARG A C 1
ATOM 731 O O . ARG A 1 99 ? -9.551 1.643 7.418 1.00 94.44 99 ARG A O 1
ATOM 738 N N . ALA A 1 100 ? -9.814 2.926 9.241 1.00 95.38 100 ALA A N 1
ATOM 739 C CA . ALA A 1 100 ? -9.270 4.137 8.630 1.00 95.38 100 ALA A CA 1
ATOM 740 C C . ALA A 1 100 ? -7.821 3.951 8.144 1.00 95.38 100 ALA A C 1
ATOM 742 O O . ALA A 1 100 ? -7.484 4.361 7.034 1.00 95.38 100 ALA A O 1
ATOM 743 N N . ARG A 1 101 ? -6.972 3.288 8.943 1.00 95.44 101 ARG A N 1
ATOM 744 C CA . ARG A 1 101 ? -5.585 2.975 8.569 1.00 95.44 101 ARG A CA 1
ATOM 745 C C . ARG A 1 101 ? -5.519 2.085 7.329 1.00 95.44 101 ARG A C 1
ATOM 747 O O . ARG A 1 101 ? -4.755 2.380 6.414 1.00 95.44 101 ARG A O 1
ATOM 754 N N . GLN A 1 102 ? -6.318 1.023 7.293 1.00 96.81 102 GLN A N 1
ATOM 755 C CA . GLN A 1 102 ? -6.325 0.074 6.180 1.00 96.81 102 GLN A CA 1
ATOM 756 C C . GLN A 1 102 ? -6.957 0.667 4.913 1.00 96.81 102 GLN A C 1
ATOM 758 O O . GLN A 1 102 ? -6.434 0.458 3.823 1.00 96.81 102 GLN A O 1
ATOM 763 N N . ALA A 1 103 ? -7.996 1.494 5.042 1.00 97.06 103 ALA A N 1
ATOM 764 C CA . ALA A 1 103 ? -8.548 2.250 3.920 1.00 97.06 103 ALA A CA 1
ATOM 765 C C . ALA A 1 103 ? -7.514 3.222 3.328 1.00 97.06 103 ALA A C 1
ATOM 767 O O . ALA A 1 103 ? -7.329 3.261 2.113 1.00 97.06 103 ALA A O 1
ATOM 768 N N . LYS A 1 104 ? -6.777 3.951 4.181 1.00 97.69 104 LYS A N 1
ATOM 769 C CA . LYS A 1 104 ? -5.683 4.819 3.727 1.00 97.69 104 LYS A CA 1
ATOM 770 C C . LYS A 1 104 ? -4.594 4.015 3.011 1.00 97.69 104 LYS A C 1
ATOM 772 O O . LYS A 1 104 ? -4.175 4.412 1.933 1.00 97.69 104 LYS A O 1
ATOM 777 N N . ARG A 1 105 ? -4.170 2.879 3.577 1.00 97.12 105 ARG A N 1
ATOM 778 C CA . ARG A 1 105 ? -3.205 1.967 2.940 1.00 97.12 105 ARG A CA 1
ATOM 779 C C . ARG A 1 105 ? -3.688 1.527 1.555 1.00 97.12 105 ARG A C 1
ATOM 781 O O . ARG A 1 105 ? -2.895 1.529 0.622 1.00 97.12 105 ARG A O 1
ATOM 788 N N . GLY A 1 106 ? -4.962 1.157 1.425 1.00 97.38 106 GLY A N 1
ATOM 789 C CA . GLY A 1 106 ? -5.565 0.793 0.142 1.00 97.38 106 GLY A CA 1
ATOM 790 C C . GLY A 1 106 ? -5.488 1.929 -0.880 1.00 97.38 106 GLY A C 1
ATOM 791 O O . GLY A 1 106 ? -5.097 1.694 -2.018 1.00 97.38 106 GLY A O 1
ATOM 792 N N . GLY A 1 107 ? -5.775 3.165 -0.460 1.00 97.94 107 GLY A N 1
ATOM 793 C CA . GLY A 1 107 ? -5.588 4.356 -1.297 1.00 97.94 107 GLY A CA 1
ATOM 794 C C . GLY A 1 107 ? -4.129 4.565 -1.709 1.00 97.94 107 GLY A C 1
ATOM 795 O O . GLY A 1 107 ? -3.838 4.667 -2.896 1.00 97.94 107 GLY A O 1
ATOM 796 N N . ASP A 1 108 ? -3.200 4.517 -0.750 1.00 97.75 108 ASP A N 1
ATOM 797 C CA . ASP A 1 108 ? -1.761 4.644 -1.015 1.00 97.75 108 ASP A CA 1
ATOM 798 C C . ASP A 1 108 ? -1.267 3.550 -1.997 1.00 97.75 108 ASP A C 1
ATOM 800 O O . ASP A 1 108 ? -0.387 3.796 -2.822 1.00 97.75 108 ASP A O 1
ATOM 804 N N . ALA A 1 109 ? -1.840 2.341 -1.933 1.00 97.38 109 ALA A N 1
ATOM 805 C CA . ALA A 1 109 ? -1.561 1.244 -2.861 1.00 97.38 109 ALA A CA 1
ATOM 806 C C . ALA A 1 109 ? -2.074 1.507 -4.279 1.00 97.38 109 ALA A C 1
ATOM 808 O O . ALA A 1 109 ? -1.351 1.234 -5.237 1.00 97.38 109 ALA A O 1
ATOM 809 N N . LEU A 1 110 ? -3.282 2.053 -4.426 1.00 97.81 110 LEU A N 1
ATOM 810 C CA . LEU A 1 110 ? -3.817 2.443 -5.732 1.00 97.81 110 LEU A CA 1
ATOM 811 C C . LEU A 1 110 ? -2.978 3.558 -6.366 1.00 97.81 110 LEU A C 1
ATOM 813 O O . LEU A 1 110 ? -2.598 3.439 -7.530 1.00 97.81 110 LEU A O 1
ATOM 817 N N . ASP A 1 111 ? -2.593 4.569 -5.587 1.00 97.25 111 ASP A N 1
ATOM 818 C CA . ASP A 1 111 ? -1.721 5.650 -6.057 1.00 97.25 111 ASP A CA 1
ATOM 819 C C . ASP A 1 111 ? -0.346 5.122 -6.500 1.00 97.25 111 ASP A C 1
ATOM 821 O O . ASP A 1 111 ? 0.212 5.559 -7.510 1.00 97.25 111 ASP A O 1
ATOM 825 N N . ALA A 1 112 ? 0.228 4.173 -5.753 1.00 96.00 112 ALA A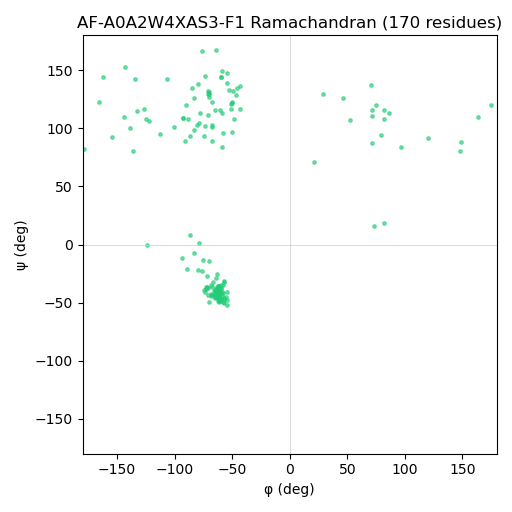 N 1
ATOM 826 C CA . ALA A 1 112 ? 1.498 3.547 -6.116 1.00 96.00 112 ALA A CA 1
ATOM 827 C C . ALA A 1 112 ? 1.385 2.729 -7.414 1.00 96.00 112 ALA A C 1
ATOM 829 O O . ALA A 1 112 ? 2.295 2.768 -8.246 1.00 96.00 112 ALA A O 1
ATOM 830 N N . LEU A 1 113 ? 0.270 2.020 -7.614 1.00 95.69 113 LEU A N 1
ATOM 831 C CA . LEU A 1 113 ? -0.015 1.289 -8.850 1.00 95.69 113 LEU A CA 1
ATOM 832 C C . LEU A 1 113 ? -0.167 2.231 -10.051 1.00 95.69 113 LEU A C 1
ATOM 834 O O . LEU A 1 113 ? 0.375 1.941 -11.116 1.00 95.69 113 LEU A O 1
ATOM 838 N N . GLU A 1 114 ? -0.837 3.372 -9.887 1.00 95.44 114 GLU A N 1
ATOM 839 C CA . GLU A 1 114 ? -0.975 4.367 -10.956 1.00 95.44 114 GLU A CA 1
ATOM 840 C C . GLU A 1 114 ? 0.384 4.969 -11.344 1.00 95.44 114 GLU A C 1
ATOM 842 O O . GLU A 1 114 ? 0.735 5.054 -12.522 1.00 95.44 114 GLU A O 1
ATOM 847 N N . ARG A 1 115 ? 1.212 5.321 -10.353 1.00 94.50 115 ARG A N 1
ATOM 848 C CA . ARG A 1 115 ? 2.581 5.806 -10.602 1.00 94.50 115 ARG A CA 1
ATOM 849 C C . ARG A 1 115 ? 3.445 4.751 -11.289 1.00 94.50 115 ARG A C 1
ATOM 851 O O . ARG A 1 115 ? 4.281 5.099 -12.124 1.00 94.50 115 ARG A O 1
ATOM 858 N N . LEU A 1 116 ? 3.259 3.474 -10.946 1.00 93.19 116 LEU A N 1
ATOM 859 C CA . LEU A 1 116 ? 3.938 2.378 -11.626 1.00 93.19 116 LEU A CA 1
ATOM 860 C C . LEU A 1 116 ? 3.536 2.324 -13.102 1.00 93.19 116 LEU A C 1
ATOM 862 O O . LEU A 1 116 ? 4.411 2.255 -13.961 1.00 93.19 116 LEU A O 1
ATOM 866 N N . GLU A 1 117 ? 2.238 2.386 -13.395 1.00 91.81 117 GLU A N 1
ATOM 867 C CA . GLU A 1 117 ? 1.717 2.389 -14.763 1.00 91.81 117 GLU A CA 1
ATOM 868 C C . GLU A 1 117 ? 2.302 3.546 -15.585 1.00 91.81 117 GLU A C 1
ATOM 870 O O . GLU A 1 117 ? 2.879 3.322 -16.651 1.00 91.81 117 GLU A O 1
ATOM 875 N N . GLN A 1 118 ? 2.257 4.769 -15.051 1.00 92.75 118 GLN A N 1
ATOM 876 C CA . GLN A 1 118 ? 2.833 5.956 -15.693 1.00 92.75 118 GLN A CA 1
ATOM 877 C C . GLN A 1 118 ? 4.344 5.807 -15.947 1.00 92.75 118 GLN A C 1
ATOM 879 O O . GLN A 1 118 ? 4.850 6.176 -17.015 1.00 92.75 118 GLN A O 1
ATOM 884 N N . GLY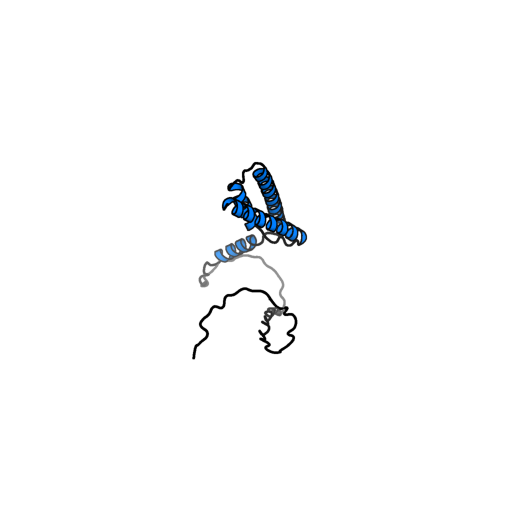 A 1 119 ? 5.076 5.238 -14.984 1.00 89.50 119 GLY A N 1
ATOM 885 C CA . GLY A 1 119 ? 6.500 4.941 -15.124 1.00 89.50 119 GLY A CA 1
ATOM 886 C C . GLY A 1 119 ? 6.775 3.934 -16.241 1.00 89.50 119 GLY A C 1
ATOM 887 O O . GLY A 1 119 ? 7.638 4.170 -17.091 1.00 89.50 119 GLY A O 1
ATOM 888 N N . LEU A 1 120 ? 6.005 2.845 -16.291 1.00 88.50 120 LEU A N 1
ATOM 889 C CA . LEU A 1 120 ? 6.138 1.804 -17.311 1.00 88.50 120 LEU A CA 1
ATOM 890 C C . LEU A 1 120 ? 5.853 2.337 -18.717 1.00 88.50 120 LEU A C 1
ATOM 892 O O . LEU A 1 120 ? 6.616 2.037 -19.634 1.00 88.50 120 LEU A O 1
ATOM 896 N N . VAL A 1 121 ? 4.829 3.179 -18.881 1.00 89.25 121 VAL A N 1
ATOM 897 C CA . VAL A 1 121 ? 4.543 3.860 -20.158 1.00 89.25 121 VAL A CA 1
ATOM 898 C C . VAL A 1 121 ? 5.707 4.764 -20.576 1.00 89.25 121 VAL A C 1
ATOM 900 O O . VAL A 1 121 ? 6.053 4.838 -21.752 1.00 89.25 121 VAL A O 1
ATOM 903 N N . SER A 1 122 ? 6.369 5.396 -19.608 1.00 86.81 122 SER A N 1
ATOM 904 C CA . SER A 1 122 ? 7.560 6.225 -19.834 1.00 86.81 122 SER A CA 1
ATOM 905 C C . SER A 1 122 ? 8.854 5.411 -20.016 1.00 86.81 122 SER A C 1
ATOM 907 O O . SER A 1 122 ? 9.933 5.990 -20.148 1.00 86.81 122 SER A O 1
ATOM 909 N N . GLY A 1 123 ? 8.781 4.074 -19.986 1.00 82.50 123 GLY A N 1
ATOM 910 C CA . GLY A 1 123 ? 9.931 3.177 -20.118 1.00 82.50 123 GLY A CA 1
ATOM 911 C C . GLY A 1 123 ? 10.848 3.118 -18.889 1.00 82.50 123 GLY A C 1
ATOM 912 O O . GLY A 1 123 ? 11.983 2.655 -18.994 1.00 82.50 123 GLY A O 1
ATOM 913 N N . ARG A 1 124 ? 10.399 3.588 -17.718 1.00 78.31 124 ARG A N 1
ATOM 914 C CA . ARG A 1 124 ? 11.162 3.538 -16.460 1.00 78.31 124 ARG A CA 1
ATOM 915 C C . ARG A 1 124 ? 10.335 2.881 -15.360 1.00 78.31 124 ARG A C 1
ATOM 917 O O . ARG A 1 124 ? 9.353 3.453 -14.912 1.00 78.31 124 ARG A O 1
ATOM 924 N N . ALA A 1 125 ? 10.788 1.740 -14.846 1.00 71.62 125 ALA A N 1
ATOM 925 C CA . ALA A 1 125 ? 10.275 1.164 -13.600 1.00 71.62 125 ALA A CA 1
ATOM 926 C C . ALA A 1 125 ? 11.253 1.481 -12.451 1.00 71.62 125 ALA A C 1
ATOM 928 O O . ALA A 1 125 ? 12.302 0.839 -12.356 1.00 71.62 125 ALA A O 1
ATOM 929 N N . PRO A 1 126 ? 10.986 2.479 -11.588 1.00 77.31 126 PRO A N 1
ATOM 930 C CA . PRO A 1 126 ? 11.938 2.863 -10.551 1.00 77.31 126 PRO A CA 1
ATOM 931 C C . PRO A 1 126 ? 12.017 1.788 -9.458 1.00 77.31 126 PRO A C 1
ATOM 933 O O . PRO A 1 126 ? 10.995 1.381 -8.910 1.00 77.31 126 PRO A O 1
ATOM 936 N N . ALA A 1 127 ? 13.229 1.385 -9.063 1.00 84.88 127 ALA A N 1
ATOM 937 C CA . ALA A 1 127 ? 13.439 0.445 -7.953 1.00 84.88 127 ALA A CA 1
ATOM 938 C C . ALA A 1 127 ? 12.808 0.928 -6.629 1.00 84.88 127 ALA A C 1
ATOM 940 O O . ALA A 1 127 ? 12.323 0.123 -5.838 1.00 84.88 127 ALA A O 1
ATOM 941 N N . ALA A 1 128 ? 12.749 2.248 -6.417 1.00 87.38 128 ALA A N 1
ATOM 942 C CA . ALA A 1 128 ? 12.071 2.855 -5.272 1.00 87.38 128 ALA A CA 1
ATOM 943 C C . ALA A 1 128 ? 10.558 2.557 -5.245 1.00 87.38 128 ALA A C 1
ATOM 945 O O . ALA A 1 128 ? 9.997 2.326 -4.179 1.00 87.38 128 ALA A O 1
ATOM 946 N N . LEU A 1 129 ? 9.916 2.504 -6.416 1.00 89.88 129 LEU A N 1
ATOM 947 C CA . LEU A 1 129 ? 8.492 2.191 -6.560 1.00 89.88 129 LEU A CA 1
ATOM 948 C C . LEU A 1 129 ? 8.217 0.712 -6.262 1.00 89.88 129 LEU A C 1
ATOM 950 O O . LEU A 1 129 ? 7.237 0.392 -5.597 1.00 89.88 129 LEU A O 1
ATOM 954 N N . LYS A 1 130 ? 9.128 -0.188 -6.663 1.00 91.75 130 LYS A N 1
ATOM 955 C CA . LYS A 1 130 ? 9.079 -1.607 -6.270 1.00 91.75 130 LYS A CA 1
ATOM 956 C C . LYS A 1 130 ? 9.114 -1.764 -4.746 1.00 91.75 130 LYS A C 1
ATOM 958 O O . LYS A 1 130 ? 8.256 -2.439 -4.189 1.00 91.75 130 LYS A O 1
ATOM 963 N N . ALA A 1 131 ? 10.058 -1.099 -4.078 1.00 92.62 131 ALA A N 1
ATOM 964 C CA . ALA A 1 131 ? 10.176 -1.147 -2.620 1.00 92.62 131 ALA A CA 1
ATOM 965 C C . ALA A 1 131 ? 8.936 -0.567 -1.908 1.00 92.62 131 ALA A C 1
ATOM 967 O O . ALA A 1 131 ? 8.518 -1.063 -0.862 1.00 92.62 131 ALA A O 1
ATOM 968 N N . GLU A 1 132 ? 8.319 0.473 -2.474 1.00 94.12 132 GLU A N 1
ATOM 969 C CA . GLU A 1 132 ? 7.059 1.022 -1.967 1.00 94.12 132 GLU A CA 1
ATOM 970 C C . GLU A 1 132 ? 5.894 0.027 -2.083 1.00 94.12 132 GLU A C 1
ATOM 972 O O . GLU A 1 132 ? 5.174 -0.177 -1.104 1.00 94.12 132 GLU A O 1
ATOM 977 N N . LEU A 1 133 ? 5.742 -0.634 -3.233 1.00 94.25 133 LEU A N 1
ATOM 978 C CA . LEU A 1 133 ? 4.722 -1.666 -3.447 1.00 94.25 133 LEU A CA 1
ATOM 979 C C . LEU A 1 133 ? 4.919 -2.866 -2.501 1.00 94.25 133 LEU A C 1
ATOM 981 O O . LEU A 1 133 ? 3.945 -3.365 -1.939 1.00 94.25 133 LEU A O 1
ATOM 985 N N . GLU A 1 134 ? 6.165 -3.295 -2.264 1.00 95.12 134 GLU A N 1
ATOM 986 C CA . GLU A 1 134 ? 6.501 -4.344 -1.285 1.00 95.12 134 GLU A CA 1
ATOM 987 C C . GLU A 1 134 ? 6.089 -3.940 0.136 1.00 95.12 134 GLU A C 1
ATOM 989 O O . GLU A 1 134 ? 5.403 -4.695 0.830 1.00 95.12 134 GLU A O 1
ATOM 994 N N . ARG A 1 135 ? 6.439 -2.717 0.558 1.00 95.81 135 ARG A N 1
ATOM 995 C CA . ARG A 1 135 ? 6.049 -2.178 1.869 1.00 95.81 135 ARG A CA 1
ATOM 996 C C . ARG A 1 135 ? 4.532 -2.174 2.039 1.00 95.81 135 ARG A C 1
ATOM 998 O O . ARG A 1 135 ? 4.033 -2.570 3.090 1.00 95.81 135 ARG A O 1
ATOM 1005 N N . LEU A 1 136 ? 3.808 -1.707 1.023 1.00 95.38 136 LEU A N 1
ATOM 1006 C CA . LEU A 1 136 ? 2.352 -1.643 1.062 1.00 95.38 136 LEU A CA 1
ATOM 1007 C C . LEU A 1 136 ? 1.756 -3.046 1.137 1.00 95.38 136 LEU A C 1
ATOM 1009 O O . LEU A 1 136 ? 0.908 -3.263 1.996 1.00 95.38 136 LEU A O 1
ATOM 1013 N N . SER A 1 137 ? 2.253 -4.010 0.358 1.00 94.12 137 SER A N 1
ATOM 1014 C CA . SER A 1 137 ? 1.811 -5.414 0.383 1.00 94.12 137 SER A CA 1
ATOM 1015 C C . SER A 1 137 ? 1.893 -6.050 1.782 1.00 94.12 137 SER A C 1
ATOM 1017 O O . SER A 1 137 ? 0.951 -6.703 2.224 1.00 94.12 137 SER A O 1
ATOM 1019 N N . HIS A 1 138 ? 2.956 -5.779 2.545 1.00 93.12 138 HIS A N 1
ATOM 1020 C CA . HIS A 1 138 ? 3.136 -6.353 3.886 1.00 93.12 138 HIS A CA 1
ATOM 1021 C C . HIS A 1 138 ? 2.259 -5.739 4.993 1.00 93.12 138 HIS A C 1
ATOM 1023 O O . HIS A 1 138 ? 2.168 -6.313 6.075 1.00 93.12 138 HIS A O 1
ATOM 1029 N N . GLY A 1 139 ? 1.615 -4.593 4.755 1.00 90.56 139 GLY A N 1
ATOM 1030 C CA . GLY A 1 139 ? 0.828 -3.873 5.767 1.00 90.56 139 GLY A CA 1
ATOM 1031 C C . GLY A 1 139 ? -0.639 -4.305 5.915 1.00 90.56 139 GLY A C 1
ATOM 1032 O O . GLY A 1 139 ? -1.403 -3.600 6.579 1.00 90.56 139 GLY A O 1
ATOM 1033 N N . ALA A 1 140 ? -1.058 -5.389 5.257 1.00 92.06 140 ALA A N 1
ATOM 1034 C CA . ALA A 1 140 ? -2.455 -5.817 5.208 1.00 92.06 140 ALA A CA 1
ATOM 1035 C C . ALA A 1 140 ? -2.956 -6.357 6.554 1.00 92.06 140 ALA A C 1
ATOM 1037 O O . ALA A 1 140 ? -2.346 -7.242 7.154 1.00 92.06 140 ALA A O 1
ATOM 1038 N N . GLU A 1 141 ? -4.120 -5.881 6.998 1.00 93.44 141 GLU A N 1
ATOM 1039 C CA . GLU A 1 141 ? -4.795 -6.386 8.196 1.00 93.44 141 GLU A CA 1
ATOM 1040 C C . GLU A 1 141 ? -6.311 -6.406 7.992 1.00 93.44 141 GLU A C 1
ATOM 1042 O O . GLU A 1 141 ? -6.864 -5.584 7.263 1.00 93.44 141 GLU A O 1
ATOM 1047 N N . ARG A 1 142 ? -7.005 -7.304 8.701 1.00 93.00 142 ARG A N 1
ATOM 1048 C CA . ARG A 1 142 ? -8.473 -7.354 8.700 1.00 93.00 142 ARG A CA 1
ATOM 1049 C C . ARG A 1 142 ? -9.071 -6.166 9.447 1.00 93.00 142 ARG A C 1
ATOM 1051 O O . ARG A 1 142 ? -8.757 -5.910 10.613 1.00 93.00 142 ARG A O 1
ATOM 1058 N N . THR A 1 143 ? -10.005 -5.483 8.805 1.00 92.06 143 THR A N 1
ATOM 1059 C CA . THR A 1 143 ? -10.700 -4.325 9.370 1.00 92.06 143 THR A CA 1
ATOM 1060 C C . THR A 1 143 ? -11.956 -4.717 10.148 1.00 92.06 143 THR A C 1
ATOM 1062 O O . THR A 1 143 ? -12.381 -3.980 11.046 1.00 92.06 143 THR A O 1
ATOM 1065 N N . GLY A 1 144 ? -12.501 -5.910 9.875 1.00 91.88 144 GLY A N 1
ATOM 1066 C CA . GLY A 1 144 ? -13.749 -6.398 10.470 1.00 91.88 144 GLY A CA 1
ATOM 1067 C C . GLY A 1 144 ? -14.994 -5.854 9.769 1.00 91.88 144 GLY A C 1
ATOM 1068 O O . GLY A 1 144 ? -16.067 -5.827 10.368 1.00 91.88 144 GLY A O 1
ATOM 1069 N N . GLU A 1 145 ? -14.834 -5.361 8.544 1.00 94.25 145 GLU A N 1
ATOM 1070 C CA . GLU A 1 145 ? -15.910 -4.983 7.639 1.00 94.25 145 GLU A CA 1
ATOM 1071 C C . GLU A 1 145 ? -15.705 -5.737 6.327 1.00 94.25 145 GLU A C 1
ATOM 1073 O O . GLU A 1 145 ? -14.775 -5.439 5.580 1.00 94.25 145 GLU A O 1
ATOM 1078 N N . ASP A 1 146 ? -16.561 -6.726 6.067 1.00 95.31 146 ASP A N 1
ATOM 1079 C CA . ASP A 1 146 ? -16.336 -7.702 4.996 1.00 95.31 146 ASP A CA 1
ATOM 1080 C C . ASP A 1 146 ? -16.190 -7.040 3.616 1.00 95.31 146 ASP A C 1
ATOM 1082 O O . ASP A 1 146 ? -15.277 -7.378 2.870 1.00 95.31 146 ASP A O 1
ATOM 1086 N N . GLY A 1 147 ? -17.010 -6.028 3.309 1.00 96.56 147 GLY A N 1
ATOM 1087 C CA . GLY A 1 147 ? -16.938 -5.316 2.028 1.00 96.56 147 GLY A CA 1
ATOM 1088 C C . GLY A 1 147 ? -15.622 -4.559 1.818 1.00 96.56 147 GLY A C 1
ATOM 1089 O O . GLY A 1 147 ? -15.062 -4.584 0.724 1.00 96.56 147 GLY A O 1
ATOM 1090 N N . LEU A 1 148 ? -15.089 -3.925 2.867 1.00 96.12 148 LEU A N 1
ATOM 1091 C CA . LEU A 1 148 ? -13.790 -3.252 2.798 1.00 96.12 148 LEU A CA 1
ATOM 1092 C C . LEU A 1 148 ? -12.649 -4.273 2.708 1.00 96.12 148 LEU A C 1
ATOM 1094 O O . LEU A 1 148 ? -11.740 -4.115 1.895 1.00 96.12 148 LEU A O 1
ATOM 1098 N N . ASP A 1 149 ? -12.715 -5.339 3.506 1.00 96.94 149 ASP A N 1
ATOM 1099 C CA . ASP A 1 149 ? -11.718 -6.413 3.512 1.00 96.94 149 ASP A CA 1
ATOM 1100 C C . ASP A 1 149 ? -11.673 -7.172 2.172 1.00 96.94 149 ASP A C 1
ATOM 1102 O O . ASP A 1 149 ? -10.624 -7.705 1.802 1.00 96.94 149 ASP A O 1
ATOM 1106 N N . ASP A 1 150 ? -12.786 -7.235 1.439 1.00 98.06 150 ASP A N 1
ATOM 1107 C CA . ASP A 1 150 ? -12.854 -7.804 0.092 1.00 98.06 150 ASP A CA 1
ATOM 1108 C C . ASP A 1 150 ? -12.133 -6.935 -0.938 1.00 98.06 150 ASP A C 1
ATOM 1110 O O . ASP A 1 150 ? -11.268 -7.435 -1.662 1.00 98.06 150 ASP A O 1
ATOM 1114 N N . VAL A 1 151 ? -12.417 -5.631 -0.955 1.00 98.06 151 VAL A N 1
ATOM 1115 C CA . VAL A 1 151 ? -11.767 -4.685 -1.877 1.00 98.06 151 VAL A CA 1
ATOM 1116 C C . VAL A 1 151 ? -10.264 -4.598 -1.607 1.00 98.06 151 VAL A C 1
ATOM 1118 O O . VAL A 1 151 ? -9.460 -4.664 -2.536 1.00 98.06 151 VAL A O 1
ATOM 1121 N N . LEU A 1 152 ? -9.856 -4.506 -0.337 1.00 97.69 152 LEU A N 1
ATOM 1122 C CA . LEU A 1 152 ? -8.436 -4.461 0.028 1.00 97.69 152 LEU A CA 1
ATOM 1123 C C . LEU A 1 152 ? -7.685 -5.715 -0.441 1.00 97.69 152 LEU A C 1
ATOM 1125 O O . LEU A 1 152 ? -6.559 -5.616 -0.921 1.00 97.69 152 LEU A O 1
ATOM 1129 N N . ARG A 1 153 ? -8.322 -6.887 -0.379 1.00 97.69 153 ARG A N 1
ATOM 1130 C CA . ARG A 1 153 ? -7.733 -8.143 -0.859 1.00 97.69 153 ARG A CA 1
ATOM 1131 C C . ARG A 1 153 ? -7.561 -8.178 -2.374 1.00 97.69 153 ARG A C 1
ATOM 1133 O O . ARG A 1 153 ? -6.583 -8.745 -2.866 1.00 97.69 153 ARG A O 1
ATOM 1140 N N . GLU A 1 154 ? -8.497 -7.602 -3.122 1.00 98.06 154 GLU A N 1
ATOM 1141 C CA . GLU A 1 154 ? -8.362 -7.463 -4.574 1.00 98.06 154 GLU A CA 1
ATOM 1142 C C . GLU A 1 154 ? -7.174 -6.557 -4.925 1.00 98.06 154 GLU A C 1
ATOM 1144 O O . GLU A 1 154 ? -6.336 -6.929 -5.754 1.00 98.06 154 GLU A O 1
ATOM 1149 N N . ILE A 1 155 ? -7.042 -5.423 -4.226 1.00 97.88 155 ILE A N 1
ATOM 1150 C CA . ILE A 1 155 ? -5.892 -4.518 -4.362 1.00 97.88 155 ILE A CA 1
ATOM 1151 C C . ILE A 1 155 ? -4.586 -5.271 -4.069 1.00 97.88 155 ILE A C 1
ATOM 1153 O O . ILE A 1 155 ? -3.654 -5.213 -4.870 1.00 97.88 155 ILE A O 1
ATOM 1157 N N . ASP A 1 156 ? -4.533 -6.043 -2.982 1.00 96.62 156 ASP A N 1
ATOM 1158 C CA . ASP A 1 156 ? -3.350 -6.822 -2.593 1.00 96.62 156 ASP A CA 1
ATOM 1159 C C . ASP A 1 156 ? -2.983 -7.899 -3.619 1.00 96.62 156 ASP A C 1
ATOM 1161 O O . ASP A 1 156 ? -1.807 -8.113 -3.925 1.00 96.62 156 ASP A O 1
ATOM 1165 N N . THR A 1 157 ? -3.988 -8.539 -4.217 1.00 97.75 157 THR A N 1
ATOM 1166 C CA . THR A 1 157 ? -3.777 -9.497 -5.309 1.00 97.75 157 THR A CA 1
ATOM 1167 C C . THR A 1 157 ? -3.135 -8.808 -6.513 1.00 97.75 157 THR A C 1
ATOM 1169 O O . THR A 1 157 ? -2.189 -9.340 -7.099 1.00 97.75 157 THR A O 1
ATOM 1172 N N . ARG A 1 158 ? -3.592 -7.597 -6.862 1.00 96.81 158 ARG A N 1
ATOM 1173 C CA . ARG A 1 158 ? -2.993 -6.809 -7.947 1.00 96.81 158 ARG A CA 1
ATOM 1174 C C . ARG A 1 158 ? -1.567 -6.371 -7.614 1.00 96.81 158 ARG A C 1
ATOM 1176 O O . ARG A 1 158 ? -0.696 -6.527 -8.466 1.00 96.81 158 ARG A O 1
ATOM 1183 N N . LEU A 1 159 ? -1.301 -5.906 -6.389 1.00 97.25 159 LEU A N 1
ATOM 1184 C CA . LEU A 1 159 ? 0.056 -5.579 -5.927 1.00 97.25 159 LEU A CA 1
ATOM 1185 C C . LEU A 1 159 ? 1.011 -6.767 -6.107 1.00 97.25 159 LEU A C 1
ATOM 1187 O O . LEU A 1 159 ? 2.095 -6.607 -6.666 1.00 97.25 159 LEU A O 1
ATOM 1191 N N . ALA A 1 160 ? 0.598 -7.964 -5.683 1.00 96.19 160 ALA A N 1
ATOM 1192 C CA . ALA A 1 160 ? 1.407 -9.175 -5.809 1.00 96.19 160 ALA A CA 1
ATOM 1193 C C . ALA A 1 160 ? 1.722 -9.517 -7.275 1.00 96.19 160 ALA A C 1
ATOM 1195 O O . ALA A 1 160 ? 2.858 -9.863 -7.609 1.00 96.19 160 ALA A O 1
ATOM 1196 N N . VAL A 1 161 ? 0.734 -9.381 -8.164 1.00 97.25 161 VAL A N 1
ATOM 1197 C CA . VAL A 1 161 ? 0.921 -9.603 -9.603 1.00 97.25 161 VAL A CA 1
ATOM 1198 C C . VAL A 1 161 ? 1.882 -8.578 -10.207 1.00 97.25 161 VAL A C 1
ATOM 1200 O O . VAL A 1 161 ? 2.774 -8.964 -10.964 1.00 97.25 161 VAL A O 1
ATOM 1203 N N . GLU A 1 162 ? 1.740 -7.291 -9.882 1.00 95.00 162 GLU A N 1
ATOM 1204 C CA . GLU A 1 162 ? 2.633 -6.250 -10.408 1.00 95.00 162 GLU A CA 1
ATOM 1205 C C . GLU A 1 162 ? 4.072 -6.412 -9.906 1.00 95.00 162 GLU A C 1
ATOM 1207 O O . GLU A 1 162 ? 5.015 -6.312 -10.692 1.00 95.00 162 GLU A O 1
ATOM 1212 N N . LEU A 1 163 ? 4.261 -6.774 -8.635 1.00 94.62 163 LEU A N 1
ATOM 1213 C CA . LEU A 1 163 ? 5.582 -7.114 -8.103 1.00 94.62 163 LEU A CA 1
ATOM 1214 C C . LEU A 1 163 ? 6.211 -8.295 -8.852 1.00 94.62 163 LEU A C 1
ATOM 1216 O O . LEU A 1 163 ? 7.360 -8.204 -9.290 1.00 94.62 163 LEU A O 1
ATOM 1220 N N . ALA A 1 164 ? 5.453 -9.370 -9.085 1.00 94.56 164 ALA A N 1
ATOM 1221 C CA . ALA A 1 164 ? 5.935 -10.529 -9.835 1.00 94.56 164 ALA A CA 1
ATOM 1222 C C . ALA A 1 164 ? 6.299 -10.184 -11.292 1.00 94.56 164 ALA A C 1
ATOM 1224 O O . ALA A 1 164 ? 7.289 -10.692 -11.829 1.00 94.56 164 ALA A O 1
ATOM 1225 N N . LYS A 1 165 ? 5.533 -9.296 -11.942 1.00 92.50 165 LYS A N 1
ATOM 1226 C CA . LYS A 1 165 ? 5.856 -8.793 -13.288 1.00 92.50 165 LYS A CA 1
ATOM 1227 C C . LYS A 1 165 ? 7.171 -8.019 -13.291 1.00 92.50 165 LYS A C 1
ATOM 1229 O O . LYS A 1 165 ? 8.008 -8.273 -14.155 1.00 92.50 165 LYS A O 1
ATOM 1234 N N . LEU A 1 166 ? 7.380 -7.130 -12.320 1.00 90.38 166 LEU A N 1
ATOM 1235 C CA . LEU A 1 166 ? 8.622 -6.364 -12.195 1.00 90.38 166 LEU A CA 1
ATOM 1236 C C . LEU A 1 166 ? 9.838 -7.261 -11.963 1.00 90.38 166 LEU A C 1
ATOM 1238 O O . LEU A 1 166 ? 10.886 -7.046 -12.569 1.00 90.38 166 LEU A O 1
ATOM 1242 N N . GLU A 1 167 ? 9.698 -8.304 -11.146 1.00 88.12 167 GLU A N 1
ATOM 1243 C CA . GLU A 1 167 ? 10.759 -9.298 -10.972 1.00 88.12 167 GLU A CA 1
ATOM 1244 C C . GLU A 1 167 ? 11.071 -10.071 -12.251 1.00 88.12 167 GLU A C 1
ATOM 1246 O O . GLU A 1 167 ? 12.228 -10.394 -12.509 1.00 88.12 167 GLU A O 1
ATOM 1251 N N . ARG A 1 168 ? 10.056 -10.391 -13.060 1.00 87.06 168 ARG A N 1
ATOM 1252 C CA . ARG A 1 168 ? 10.263 -11.075 -14.339 1.00 87.06 168 ARG A CA 1
ATOM 1253 C C . ARG A 1 168 ? 10.984 -10.179 -15.343 1.00 87.06 168 ARG A C 1
ATOM 1255 O O . ARG A 1 168 ? 11.884 -10.667 -16.016 1.00 87.06 168 ARG A O 1
ATOM 1262 N N . VAL A 1 169 ? 10.601 -8.905 -15.436 1.00 82.69 169 VAL A N 1
ATOM 1263 C CA . VAL A 1 169 ? 11.244 -7.936 -16.339 1.00 82.69 169 VAL A CA 1
ATOM 1264 C C . VAL A 1 169 ? 12.691 -7.681 -15.926 1.00 82.69 169 VAL A C 1
ATOM 1266 O O . VAL A 1 169 ? 13.554 -7.642 -16.787 1.00 82.69 169 VAL A O 1
ATOM 1269 N N . GLY A 1 170 ? 12.985 -7.580 -14.627 1.00 74.06 170 GLY A N 1
ATOM 1270 C CA . GLY A 1 170 ? 14.361 -7.402 -14.151 1.00 74.06 170 GLY A CA 1
ATOM 1271 C C . GLY A 1 170 ? 15.276 -8.624 -14.326 1.00 74.06 170 GLY A C 1
ATOM 1272 O O . GLY A 1 170 ? 16.486 -8.487 -14.179 1.00 74.06 170 GLY A O 1
ATOM 1273 N N . ARG A 1 171 ? 14.723 -9.816 -14.603 1.00 63.75 171 ARG A N 1
ATOM 1274 C CA . ARG A 1 171 ? 15.490 -11.048 -14.880 1.00 63.75 171 ARG A CA 1
ATOM 1275 C C . ARG A 1 171 ? 15.752 -11.291 -16.374 1.00 63.75 171 ARG A C 1
ATOM 1277 O O . ARG A 1 171 ? 16.499 -12.219 -16.677 1.00 63.75 171 ARG A O 1
ATOM 1284 N N . ALA A 1 172 ? 15.096 -10.551 -17.269 1.00 52.69 172 ALA A N 1
ATOM 1285 C CA . ALA A 1 172 ? 15.229 -10.680 -18.723 1.00 52.69 172 ALA A CA 1
ATOM 1286 C C . ALA A 1 172 ? 16.266 -9.689 -19.265 1.00 52.69 172 ALA A C 1
ATOM 1288 O O . ALA A 1 172 ? 16.971 -10.074 -20.222 1.00 52.69 172 ALA A O 1
#

pLDDT: mean 71.38, std 21.0, range [38.06, 98.06]